Protein AF-A0A3D4UUU9-F1 (afdb_monomer_lite)

Sequence (81 aa):
MNPLLTQNLNSSSDPYAKTEVITPEIAQAFLDNTKIRNRNIKKGRIDAYSKALRQGEWQVAQPISICRTGNLLDGQHRLTA

Secondary structure (DSSP, 8-state):
---------S---S------PPPHHHHHHHHHT--S-PSPP-HHHHHHHHHHHHTT---S-SPPEE-TTS-EEE-HHHHT-

Foldseek 3Di:
DDDDPPPDPPDPPDDDDDDDDADLVNLVVLVVQAPDPDDDADPVLLVVLVVCVVVVVDDPDDDFDADPSSHTPDCNSNSSD

Structure (mmCIF, N/CA/C/O backbone):
data_AF-A0A3D4UUU9-F1
#
_entry.id   AF-A0A3D4UUU9-F1
#
loop_
_atom_site.group_PDB
_atom_site.id
_atom_site.type_symbol
_atom_site.label_atom_id
_atom_site.label_alt_id
_atom_site.label_comp_id
_atom_site.label_asym_id
_atom_site.label_entity_id
_atom_site.label_seq_id
_atom_site.pdbx_PDB_ins_code
_atom_site.Cartn_x
_atom_site.Cartn_y
_atom_site.Cartn_z
_atom_site.occupancy
_atom_site.B_iso_or_equiv
_atom_site.auth_seq_id
_atom_site.auth_comp_id
_atom_site.auth_asym_id
_atom_site.auth_atom_id
_atom_site.pdbx_PDB_model_num
ATOM 1 N N . MET A 1 1 ? -18.121 -31.581 -27.532 1.00 42.31 1 MET A N 1
ATOM 2 C CA . MET A 1 1 ? -16.754 -31.420 -26.995 1.00 42.31 1 MET A CA 1
ATOM 3 C C . MET A 1 1 ? -16.040 -30.422 -27.888 1.00 42.31 1 MET A C 1
ATOM 5 O O . MET A 1 1 ? -15.793 -30.759 -29.034 1.00 42.31 1 MET A O 1
ATOM 9 N N . ASN A 1 2 ? -15.798 -29.199 -27.413 1.00 37.88 2 ASN A N 1
ATOM 10 C CA . ASN A 1 2 ? -15.002 -28.206 -28.138 1.00 37.88 2 ASN A CA 1
ATOM 11 C C . ASN A 1 2 ? -13.651 -28.084 -27.422 1.00 37.88 2 ASN A C 1
ATOM 13 O O . ASN A 1 2 ? -13.612 -27.520 -26.327 1.00 37.88 2 ASN A O 1
ATOM 17 N N . PRO A 1 3 ? -12.564 -28.646 -27.971 1.00 55.16 3 PRO A N 1
ATOM 18 C CA . PRO A 1 3 ? -11.226 -28.318 -27.517 1.00 55.16 3 PRO A CA 1
ATOM 19 C C . PRO A 1 3 ? -10.835 -26.955 -28.110 1.00 55.16 3 PRO A C 1
ATOM 21 O O . PRO A 1 3 ? -11.323 -26.587 -29.174 1.00 55.16 3 PRO A O 1
ATOM 24 N N . LEU A 1 4 ? -9.903 -26.256 -27.456 1.00 42.09 4 LEU A N 1
ATOM 25 C CA . LEU A 1 4 ? -9.256 -25.003 -27.891 1.00 42.09 4 LEU A CA 1
ATOM 26 C C . LEU A 1 4 ? -9.917 -23.693 -27.422 1.00 42.09 4 LEU A C 1
ATOM 28 O O . LEU A 1 4 ? -10.371 -22.871 -28.210 1.00 42.09 4 LEU A O 1
ATOM 32 N N . LEU A 1 5 ? -9.821 -23.438 -26.117 1.00 41.19 5 LEU A N 1
ATOM 33 C CA . LEU A 1 5 ? -9.613 -22.081 -25.591 1.00 41.19 5 LEU A CA 1
ATOM 34 C C . LEU A 1 5 ? -8.396 -22.073 -24.655 1.00 41.19 5 LEU A C 1
ATOM 36 O O . LEU A 1 5 ? -8.441 -21.580 -23.535 1.00 41.19 5 LEU A O 1
ATOM 40 N N . THR A 1 6 ? -7.274 -22.619 -25.124 1.00 47.19 6 THR A N 1
ATOM 41 C CA . THR A 1 6 ? -5.963 -22.314 -24.537 1.00 47.19 6 THR A CA 1
ATOM 42 C C . THR A 1 6 ? -5.469 -21.031 -25.199 1.00 47.19 6 THR A C 1
ATOM 44 O O . THR A 1 6 ? -4.622 -21.059 -26.089 1.00 47.19 6 THR A O 1
ATOM 47 N N . GLN A 1 7 ? -6.083 -19.895 -24.860 1.00 46.41 7 GLN A N 1
ATOM 48 C CA . GLN A 1 7 ? -5.585 -18.609 -25.334 1.00 46.41 7 GLN A CA 1
ATOM 49 C C . GLN A 1 7 ? -4.273 -18.294 -24.608 1.00 46.41 7 GLN A C 1
ATOM 51 O O . GLN A 1 7 ? -4.219 -18.234 -23.381 1.00 46.41 7 GLN A O 1
ATOM 56 N N . ASN A 1 8 ? -3.213 -18.122 -25.396 1.00 45.25 8 ASN A N 1
ATOM 57 C CA . ASN A 1 8 ? -1.925 -17.574 -24.988 1.00 45.25 8 ASN A CA 1
ATOM 58 C C . ASN A 1 8 ? -2.12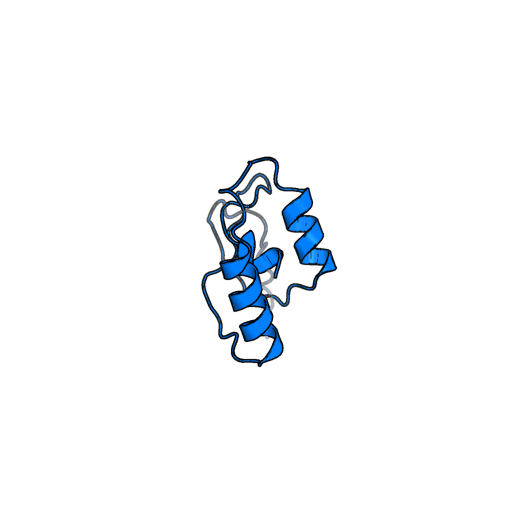3 -16.235 -24.253 1.00 45.25 8 ASN A C 1
ATOM 60 O O . ASN A 1 8 ? -2.363 -15.211 -24.884 1.00 45.25 8 ASN A O 1
ATOM 64 N N . LEU A 1 9 ? -1.973 -16.229 -22.927 1.00 50.28 9 LEU A N 1
ATOM 65 C CA . LEU A 1 9 ? -2.114 -15.040 -22.069 1.00 50.28 9 LEU A CA 1
ATOM 66 C C . LEU A 1 9 ? -0.908 -14.081 -22.102 1.00 50.28 9 LEU A C 1
ATOM 68 O O . LEU A 1 9 ? -0.835 -13.150 -21.306 1.00 50.28 9 LEU A O 1
ATOM 72 N N . ASN A 1 10 ? 0.040 -14.269 -23.020 1.00 52.06 10 ASN A N 1
ATOM 73 C CA . ASN A 1 10 ? 1.319 -13.563 -22.991 1.00 52.06 10 ASN A CA 1
ATOM 74 C C . ASN A 1 10 ? 1.571 -12.797 -24.294 1.00 52.06 10 ASN A C 1
ATOM 76 O O . ASN A 1 10 ? 2.477 -13.188 -25.019 1.00 52.06 10 ASN A O 1
ATOM 80 N N . SER A 1 11 ? 0.786 -11.758 -24.626 1.00 54.88 11 SER A N 1
ATOM 81 C CA . SER A 1 11 ? 1.171 -10.728 -25.630 1.00 54.88 11 SER A CA 1
ATOM 82 C C . SER A 1 11 ? 0.231 -9.513 -25.764 1.00 54.88 11 SER A C 1
ATOM 84 O O . SER A 1 11 ? 0.411 -8.729 -26.690 1.00 54.88 11 SER A O 1
ATOM 86 N N . SER A 1 12 ? -0.747 -9.271 -24.884 1.00 59.78 12 SER A N 1
ATOM 87 C CA . SER A 1 12 ? -1.457 -7.980 -24.913 1.00 59.78 12 SER A CA 1
ATOM 88 C C . SER A 1 12 ? -0.664 -6.936 -24.122 1.00 59.78 12 SER A C 1
ATOM 90 O O . SER A 1 12 ? -0.539 -7.015 -22.898 1.00 59.78 12 SER A O 1
ATOM 92 N N . SER A 1 13 ? -0.141 -5.918 -24.803 1.00 66.50 13 SER A N 1
ATOM 93 C CA . SER A 1 13 ? 0.462 -4.713 -24.211 1.00 66.50 13 SER A CA 1
ATOM 94 C C . SER A 1 13 ? -0.557 -3.789 -23.531 1.00 66.50 13 SER A C 1
ATOM 96 O O . SER A 1 13 ? -0.277 -2.607 -23.317 1.00 66.50 13 SER A O 1
ATOM 98 N N . ASP A 1 14 ? -1.702 -4.326 -23.118 1.00 79.19 14 ASP A N 1
ATOM 99 C CA . ASP A 1 14 ? -2.795 -3.600 -22.483 1.00 79.19 14 ASP A CA 1
ATOM 100 C C . ASP A 1 14 ? -2.772 -3.816 -20.966 1.00 79.19 14 ASP A C 1
ATOM 102 O O . ASP A 1 14 ? -2.285 -4.850 -20.490 1.00 79.19 14 ASP A O 1
ATOM 106 N N . PRO A 1 15 ? -3.134 -2.802 -20.166 1.00 82.56 15 PRO A N 1
ATOM 107 C CA . PRO A 1 15 ? -3.261 -2.973 -18.726 1.00 82.56 15 PRO A CA 1
ATOM 108 C C . PRO A 1 15 ? -4.401 -3.954 -18.428 1.00 82.56 15 PRO A C 1
ATOM 110 O O . PRO A 1 15 ? -5.464 -3.880 -19.039 1.00 82.56 15 PRO A O 1
ATOM 113 N N . TYR A 1 16 ? -4.193 -4.852 -17.467 1.00 87.75 16 TYR A N 1
ATOM 114 C CA . TYR A 1 16 ? -5.227 -5.760 -16.972 1.00 87.75 16 TYR A CA 1
ATOM 115 C C . TYR A 1 16 ? -5.307 -5.682 -15.447 1.00 87.75 16 TYR A C 1
ATOM 117 O O . TYR A 1 16 ? -4.361 -5.245 -14.787 1.00 87.75 16 TYR A O 1
ATOM 125 N N . ALA A 1 17 ? -6.436 -6.110 -14.888 1.00 88.44 17 ALA A N 1
ATOM 126 C CA . ALA A 1 17 ? -6.651 -6.191 -13.450 1.00 88.44 17 ALA A CA 1
ATOM 127 C C . ALA A 1 17 ? -7.170 -7.582 -13.075 1.00 88.44 17 ALA A C 1
ATOM 129 O O . ALA A 1 17 ? -7.946 -8.186 -13.815 1.00 88.44 17 ALA A O 1
ATOM 130 N N . LYS A 1 18 ? -6.740 -8.078 -11.916 1.00 89.31 18 LYS A N 1
ATOM 131 C CA . LYS A 1 18 ? -7.218 -9.324 -11.311 1.00 89.31 18 LYS A CA 1
ATOM 132 C C . LYS A 1 18 ? -7.326 -9.157 -9.801 1.00 89.31 18 LYS A C 1
ATOM 134 O O . LYS A 1 18 ? -6.636 -8.320 -9.218 1.00 89.31 18 LYS A O 1
ATOM 139 N N . THR A 1 19 ? -8.178 -9.963 -9.180 1.00 90.19 19 THR A N 1
ATOM 140 C CA . THR A 1 19 ? -8.290 -10.043 -7.722 1.00 90.19 19 THR A CA 1
ATOM 141 C C . THR A 1 19 ? -7.446 -11.205 -7.227 1.00 90.19 19 THR A C 1
ATOM 143 O O . THR A 1 19 ? -7.632 -12.333 -7.673 1.00 90.19 19 THR A O 1
ATOM 146 N N . GLU A 1 20 ? -6.533 -10.932 -6.300 1.00 89.44 20 GLU A N 1
ATOM 147 C CA . GLU A 1 20 ? -5.678 -11.939 -5.673 1.00 89.44 20 GLU A CA 1
ATOM 148 C C . GLU A 1 20 ? -5.548 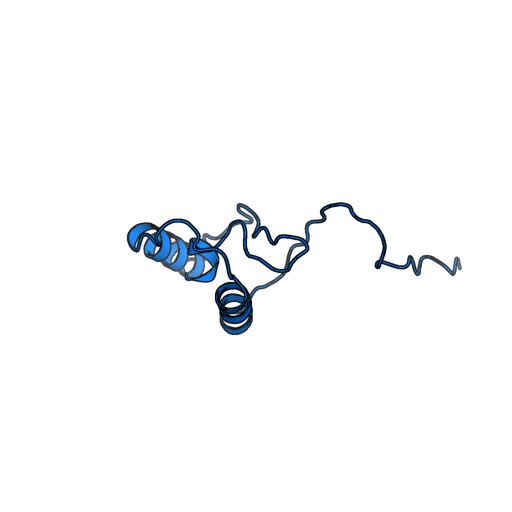-11.667 -4.178 1.00 89.44 20 GLU A C 1
ATOM 150 O O . GLU A 1 20 ? -5.623 -10.520 -3.732 1.00 89.44 20 GLU A O 1
ATOM 155 N N . VAL A 1 21 ? -5.344 -12.734 -3.405 1.00 89.38 21 VAL A N 1
ATOM 156 C CA . VAL A 1 21 ? -4.988 -12.625 -1.989 1.00 89.38 21 VAL A CA 1
ATOM 157 C C . VAL A 1 21 ? -3.501 -12.309 -1.901 1.00 89.38 21 VAL A C 1
ATOM 159 O O . VAL A 1 21 ? -2.668 -13.090 -2.358 1.00 89.38 21 VAL A O 1
ATOM 162 N N . ILE A 1 22 ? -3.173 -11.163 -1.310 1.00 90.12 22 ILE A N 1
ATOM 163 C CA . ILE A 1 22 ? -1.795 -10.716 -1.112 1.00 90.12 22 ILE A CA 1
ATOM 164 C C . ILE A 1 22 ? -1.405 -10.984 0.341 1.00 90.12 22 ILE A C 1
ATOM 166 O O . ILE A 1 22 ? -2.001 -10.413 1.254 1.00 90.12 22 ILE A O 1
ATOM 170 N N . THR A 1 23 ? -0.422 -11.859 0.558 1.00 91.81 23 THR A N 1
ATOM 171 C CA . THR A 1 23 ? 0.144 -12.117 1.891 1.00 91.81 23 THR A CA 1
ATOM 172 C C . THR A 1 23 ? 1.180 -11.045 2.259 1.00 91.81 23 THR A C 1
ATOM 174 O O . THR A 1 23 ? 1.669 -10.345 1.363 1.00 91.81 23 THR A O 1
ATOM 177 N N . PRO A 1 24 ? 1.563 -10.907 3.543 1.00 91.88 24 PRO A N 1
ATOM 178 C CA . PRO A 1 24 ? 2.602 -9.960 3.954 1.00 91.88 24 PRO A CA 1
ATOM 179 C C . PRO A 1 24 ? 3.934 -10.148 3.212 1.00 91.88 24 PRO A C 1
ATOM 181 O O . PRO A 1 24 ? 4.587 -9.170 2.857 1.00 91.88 24 PRO A O 1
ATOM 184 N N . GLU A 1 25 ? 4.318 -11.390 2.908 1.00 93.12 25 GLU A N 1
ATOM 185 C CA . GLU A 1 25 ? 5.558 -11.707 2.189 1.00 93.12 25 GLU A CA 1
ATOM 186 C C . GLU A 1 25 ? 5.509 -11.199 0.742 1.00 93.12 25 GLU A C 1
ATOM 188 O O . GLU A 1 25 ? 6.464 -10.596 0.250 1.00 93.12 25 GLU A O 1
ATOM 193 N N . ILE A 1 26 ? 4.369 -11.387 0.068 1.00 91.75 26 ILE A N 1
ATOM 194 C CA . ILE A 1 26 ? 4.145 -10.877 -1.290 1.00 91.75 26 ILE A CA 1
ATOM 195 C C . ILE A 1 26 ? 4.105 -9.343 -1.272 1.00 91.75 26 ILE A C 1
ATOM 197 O O . ILE A 1 26 ? 4.671 -8.692 -2.154 1.00 91.75 26 ILE A O 1
ATOM 201 N N . ALA A 1 27 ? 3.473 -8.749 -0.257 1.00 91.19 27 ALA A N 1
ATOM 202 C CA 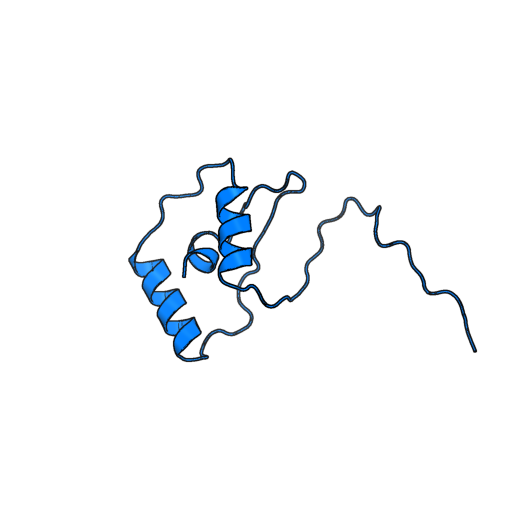. ALA A 1 27 ? 3.411 -7.302 -0.107 1.00 91.19 27 ALA A CA 1
ATOM 203 C C . ALA A 1 27 ? 4.802 -6.680 0.067 1.00 91.19 27 ALA A C 1
ATOM 205 O O . ALA A 1 27 ? 5.116 -5.687 -0.597 1.00 91.19 27 ALA A O 1
ATOM 206 N N . GLN A 1 28 ? 5.655 -7.301 0.884 1.00 90.50 28 GLN A N 1
ATOM 207 C CA . GLN A 1 28 ? 7.040 -6.879 1.064 1.00 90.50 28 GLN A CA 1
ATOM 208 C C . GLN A 1 28 ? 7.822 -6.960 -0.251 1.00 90.50 28 GLN A C 1
ATOM 210 O O . GLN A 1 28 ? 8.479 -5.993 -0.627 1.00 90.50 28 GLN A O 1
ATOM 215 N N . ALA A 1 29 ? 7.666 -8.044 -1.018 1.00 90.19 29 ALA A N 1
ATOM 216 C CA . ALA A 1 29 ? 8.318 -8.179 -2.319 1.00 90.19 29 ALA A CA 1
ATOM 217 C C . ALA A 1 29 ? 7.903 -7.074 -3.313 1.00 90.19 29 ALA A C 1
ATOM 219 O O . ALA A 1 29 ? 8.733 -6.594 -4.089 1.00 90.19 29 ALA A O 1
ATOM 220 N N . PHE A 1 30 ? 6.642 -6.629 -3.298 1.00 89.12 30 PHE A N 1
ATOM 221 C CA . PHE A 1 30 ? 6.212 -5.486 -4.112 1.00 89.12 30 PHE A CA 1
ATOM 222 C C . PHE A 1 30 ? 6.831 -4.164 -3.644 1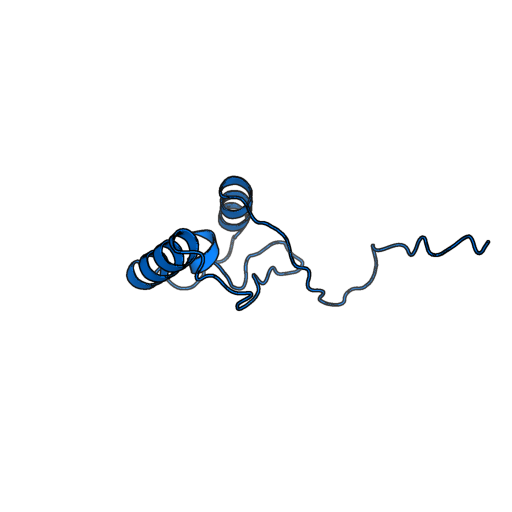.00 89.12 30 PHE A C 1
ATOM 224 O O . PHE A 1 30 ? 7.237 -3.347 -4.474 1.00 89.12 30 PHE A O 1
ATOM 231 N N . LEU A 1 31 ? 6.921 -3.947 -2.330 1.00 88.06 31 LEU A N 1
ATOM 232 C CA . LEU A 1 31 ? 7.538 -2.750 -1.759 1.00 88.06 31 LEU A CA 1
ATOM 233 C C . LEU A 1 31 ? 9.043 -2.691 -2.067 1.00 88.06 31 LEU A C 1
ATOM 235 O O . LEU A 1 31 ? 9.520 -1.647 -2.511 1.00 88.06 31 LEU A O 1
ATOM 239 N N . ASP A 1 32 ? 9.759 -3.806 -1.931 1.00 87.31 32 ASP A N 1
ATOM 240 C CA . ASP A 1 32 ? 11.209 -3.897 -2.156 1.00 87.31 32 ASP A CA 1
ATOM 241 C C . ASP A 1 32 ? 11.594 -3.690 -3.627 1.00 87.31 32 ASP A C 1
ATOM 243 O O . ASP A 1 32 ? 12.611 -3.069 -3.937 1.00 87.31 32 ASP A O 1
ATOM 247 N N . ASN A 1 33 ? 10.755 -4.156 -4.557 1.00 81.00 33 ASN A N 1
ATOM 248 C CA . ASN A 1 33 ? 10.975 -3.977 -5.996 1.00 81.00 33 ASN A CA 1
ATOM 249 C C . ASN A 1 33 ? 10.660 -2.557 -6.498 1.00 81.00 33 ASN A C 1
ATOM 251 O O . ASN A 1 33 ? 10.882 -2.237 -7.671 1.00 81.00 33 ASN A O 1
ATOM 255 N N . THR A 1 34 ? 10.153 -1.681 -5.631 1.00 78.81 34 THR A N 1
ATOM 256 C CA . THR A 1 34 ? 9.785 -0.318 -6.005 1.00 78.81 34 THR A CA 1
ATOM 257 C C . THR A 1 34 ? 11.006 0.598 -5.994 1.00 78.81 34 THR A C 1
ATOM 259 O O . THR A 1 34 ? 11.492 1.005 -4.942 1.00 78.81 34 THR A O 1
ATOM 262 N N . LYS A 1 35 ? 11.475 0.999 -7.182 1.00 68.81 35 LYS A N 1
ATOM 263 C CA . LYS A 1 35 ? 12.618 1.924 -7.323 1.00 68.81 35 LYS A CA 1
ATOM 264 C C . LYS A 1 35 ? 12.221 3.396 -7.174 1.00 68.81 35 LYS A C 1
ATOM 266 O O . LYS A 1 35 ? 13.070 4.249 -6.929 1.00 68.81 35 LYS A O 1
ATOM 271 N N . ILE A 1 36 ? 10.934 3.705 -7.340 1.00 68.38 36 ILE A N 1
ATOM 272 C CA . ILE A 1 36 ? 10.397 5.065 -7.251 1.00 68.38 36 ILE A CA 1
ATOM 273 C C . ILE A 1 36 ? 10.036 5.366 -5.796 1.00 68.38 36 ILE A C 1
ATOM 275 O O . ILE A 1 36 ? 9.250 4.655 -5.173 1.00 68.38 36 ILE A O 1
ATOM 279 N N . ARG A 1 37 ? 10.553 6.469 -5.249 1.00 65.44 37 ARG A N 1
ATOM 280 C CA . ARG A 1 37 ? 10.069 6.991 -3.966 1.00 65.44 37 ARG A CA 1
ATOM 281 C C . ARG A 1 37 ? 8.640 7.510 -4.138 1.00 65.44 37 ARG A C 1
ATOM 283 O O . ARG A 1 37 ? 8.428 8.659 -4.520 1.00 65.44 37 ARG A O 1
ATOM 290 N N . ASN A 1 38 ? 7.662 6.655 -3.852 1.00 69.19 38 ASN A N 1
ATOM 291 C CA . ASN A 1 38 ? 6.270 7.069 -3.716 1.00 69.19 38 ASN A CA 1
ATOM 292 C C . ASN A 1 38 ? 6.114 8.056 -2.547 1.00 69.19 38 ASN A C 1
ATOM 294 O O . ASN A 1 38 ? 7.001 8.191 -1.698 1.00 69.19 38 ASN A O 1
ATOM 298 N N . ARG A 1 39 ? 5.001 8.809 -2.547 1.00 72.94 39 ARG A N 1
ATOM 299 C CA . ARG A 1 39 ? 4.725 9.863 -1.552 1.00 72.94 39 ARG A CA 1
ATOM 300 C C . ARG A 1 39 ? 5.011 9.362 -0.141 1.00 72.94 39 ARG A C 1
ATOM 302 O O . ARG A 1 39 ? 4.656 8.236 0.193 1.00 72.94 39 ARG A O 1
ATOM 309 N N . ASN A 1 40 ? 5.560 10.245 0.693 1.00 80.75 40 ASN A N 1
ATOM 310 C CA . ASN A 1 40 ? 5.951 9.887 2.048 1.00 80.75 40 ASN A CA 1
ATOM 311 C C . ASN A 1 40 ? 4.819 9.153 2.784 1.00 80.75 40 ASN A C 1
ATOM 313 O O . ASN A 1 40 ? 3.655 9.583 2.776 1.00 80.75 40 ASN A O 1
ATOM 317 N N . ILE A 1 41 ? 5.169 8.024 3.391 1.00 80.69 41 ILE A N 1
ATOM 318 C CA . ILE A 1 41 ? 4.209 7.166 4.065 1.00 80.69 41 ILE A CA 1
ATOM 319 C C . ILE A 1 41 ? 3.618 7.926 5.260 1.00 80.69 41 ILE A C 1
ATOM 321 O O . ILE A 1 41 ? 4.339 8.544 6.040 1.00 80.69 41 ILE A O 1
ATOM 325 N N . LYS A 1 42 ? 2.287 7.902 5.406 1.00 87.06 42 LYS A N 1
ATOM 326 C CA . LYS A 1 42 ? 1.595 8.544 6.527 1.00 87.06 42 LYS A CA 1
ATOM 327 C C . LYS A 1 42 ? 1.094 7.462 7.465 1.00 87.06 42 LYS A C 1
ATOM 329 O O . LYS A 1 42 ? 0.182 6.725 7.096 1.00 87.06 42 LYS A O 1
ATOM 334 N N . LYS A 1 43 ? 1.652 7.415 8.675 1.00 86.88 43 LYS A N 1
ATOM 335 C CA . LYS A 1 43 ? 1.316 6.412 9.692 1.00 86.88 43 LYS A CA 1
ATOM 336 C C . LYS A 1 43 ? -0.191 6.309 9.952 1.00 86.88 43 LYS A C 1
ATOM 338 O O . LYS A 1 43 ? -0.738 5.224 9.858 1.00 86.88 43 LYS A O 1
ATOM 343 N N . GLY A 1 44 ? -0.886 7.440 10.095 1.00 89.50 44 GLY A N 1
ATOM 344 C CA . GLY A 1 44 ? -2.338 7.428 10.322 1.00 89.50 44 GLY A CA 1
ATOM 345 C C . GLY A 1 44 ? -3.168 6.777 9.203 1.00 89.50 44 GLY A C 1
ATOM 346 O O . GLY A 1 44 ? -4.256 6.284 9.472 1.00 89.50 44 GLY A O 1
ATOM 347 N N . ARG A 1 45 ? -2.673 6.736 7.954 1.00 88.06 45 ARG A N 1
ATOM 348 C CA . ARG A 1 45 ? -3.346 5.995 6.870 1.00 88.06 45 ARG A CA 1
ATOM 349 C C . ARG A 1 45 ? -3.083 4.499 6.952 1.00 88.06 45 ARG A C 1
ATOM 351 O O . ARG A 1 45 ? -4.003 3.733 6.701 1.00 88.06 45 ARG A O 1
ATOM 358 N N . ILE A 1 46 ? -1.857 4.110 7.302 1.00 89.5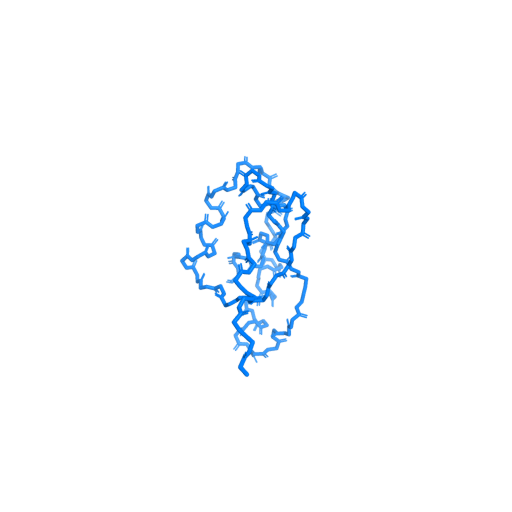6 46 ILE A N 1
ATOM 359 C CA . ILE A 1 46 ? -1.522 2.706 7.547 1.00 89.56 46 ILE A CA 1
ATOM 360 C C . ILE A 1 46 ? -2.395 2.171 8.673 1.00 89.56 46 ILE A C 1
ATOM 362 O O . ILE A 1 46 ? -3.128 1.220 8.451 1.00 89.56 46 ILE A O 1
ATOM 366 N N . ASP A 1 47 ? -2.407 2.847 9.823 1.00 90.19 47 ASP A N 1
ATOM 367 C CA . ASP A 1 47 ? -3.152 2.394 10.999 1.00 90.19 47 ASP A CA 1
ATOM 368 C C . ASP A 1 47 ? -4.651 2.217 10.689 1.00 90.19 47 ASP A C 1
ATOM 370 O O . ASP A 1 47 ? -5.273 1.249 11.127 1.00 90.19 47 ASP A O 1
ATOM 374 N N . ALA A 1 48 ? -5.232 3.116 9.882 1.00 89.19 48 ALA A N 1
ATOM 375 C CA . ALA A 1 48 ? -6.616 2.999 9.424 1.00 89.19 48 ALA A CA 1
ATOM 376 C C . ALA A 1 48 ? -6.844 1.755 8.544 1.00 89.19 48 ALA A C 1
ATOM 378 O O . ALA A 1 48 ? -7.832 1.045 8.735 1.00 89.19 48 ALA A O 1
ATOM 379 N N . TYR A 1 49 ? -5.933 1.465 7.610 1.00 89.69 49 TYR A N 1
ATOM 380 C CA . TYR A 1 49 ? -6.017 0.276 6.760 1.00 89.69 49 TYR A CA 1
ATOM 381 C C . TYR A 1 49 ? -5.775 -1.016 7.547 1.00 89.69 49 TYR A C 1
ATOM 383 O O . TYR A 1 49 ? -6.565 -1.946 7.415 1.00 89.69 49 TYR A O 1
ATOM 391 N N . SER A 1 50 ? -4.772 -1.055 8.426 1.00 90.75 50 SER A N 1
ATOM 392 C CA . SER A 1 50 ? -4.487 -2.203 9.295 1.00 90.75 50 SER A CA 1
ATOM 393 C C . SER A 1 50 ? -5.687 -2.536 10.175 1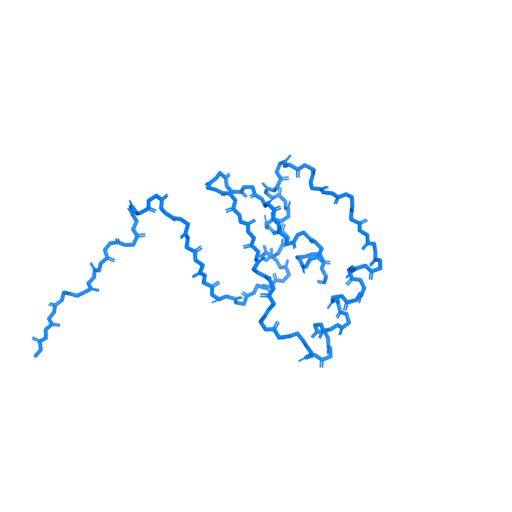.00 90.75 50 SER A C 1
ATOM 395 O O . SER A 1 50 ? -6.029 -3.703 10.367 1.00 90.75 50 SER A O 1
ATOM 397 N N . LYS A 1 51 ? -6.355 -1.503 10.705 1.00 91.62 51 LYS A N 1
ATOM 398 C CA . LYS A 1 51 ? -7.576 -1.660 11.492 1.00 91.62 51 LYS A CA 1
ATOM 399 C C . LYS A 1 51 ? -8.707 -2.258 10.645 1.00 91.62 51 LYS A C 1
ATOM 401 O O . LYS A 1 51 ? -9.275 -3.266 11.054 1.00 91.62 51 LYS A O 1
ATOM 406 N N . ALA A 1 52 ? -8.978 -1.701 9.464 1.00 89.12 52 ALA A N 1
ATOM 407 C CA . ALA A 1 52 ? -10.026 -2.200 8.569 1.00 89.12 52 ALA A CA 1
ATOM 408 C C . ALA A 1 52 ? -9.784 -3.657 8.121 1.00 89.12 52 ALA A C 1
ATOM 410 O O . ALA A 1 52 ? -10.715 -4.462 8.112 1.00 89.12 52 ALA A O 1
ATOM 411 N N . LEU A 1 53 ? -8.530 -4.017 7.814 1.00 88.38 53 LEU A N 1
ATOM 412 C CA . LEU A 1 53 ? -8.126 -5.391 7.488 1.00 88.38 53 LEU A CA 1
ATOM 413 C C . LEU A 1 53 ? -8.408 -6.351 8.653 1.00 88.38 53 LEU A C 1
ATOM 415 O O . LEU A 1 53 ? -9.021 -7.396 8.454 1.00 88.38 53 LEU A O 1
ATOM 419 N N . ARG A 1 54 ? -8.023 -5.979 9.882 1.00 89.56 54 ARG A N 1
ATOM 420 C CA . ARG A 1 54 ? -8.236 -6.801 11.091 1.00 89.56 54 ARG A CA 1
ATOM 421 C C . ARG A 1 54 ? -9.706 -6.958 11.470 1.00 89.56 54 ARG A C 1
ATOM 423 O O . ARG A 1 54 ? -10.073 -7.982 12.032 1.00 89.56 54 ARG A O 1
ATOM 430 N N . GLN A 1 55 ? -10.530 -5.950 11.193 1.00 92.56 55 GLN A N 1
ATOM 431 C CA . GLN A 1 55 ? -11.966 -5.974 11.486 1.00 92.56 55 GLN A CA 1
ATOM 432 C C . GLN A 1 55 ? -12.787 -6.705 10.413 1.00 92.56 55 GLN A C 1
ATOM 434 O O . GLN A 1 55 ? -13.992 -6.862 10.581 1.00 92.56 55 GLN A O 1
ATOM 439 N N . GLY A 1 56 ? -12.166 -7.150 9.312 1.00 86.44 56 GLY A N 1
ATOM 440 C CA . GLY A 1 56 ? -12.888 -7.739 8.180 1.00 86.44 56 GLY A CA 1
ATOM 441 C C . GLY A 1 56 ? -13.757 -6.728 7.423 1.00 86.44 56 GLY A C 1
ATOM 442 O O . GLY A 1 56 ? -14.573 -7.106 6.588 1.00 86.44 56 GLY A O 1
ATOM 443 N N . GLU A 1 57 ? -13.572 -5.434 7.689 1.00 87.94 57 GLU A N 1
ATOM 444 C CA . GLU A 1 57 ? -14.277 -4.334 7.024 1.00 87.94 57 GLU A CA 1
ATOM 445 C C . GLU A 1 57 ? -13.654 -4.007 5.659 1.00 87.94 57 GLU A C 1
ATOM 447 O O . GLU A 1 57 ? -14.180 -3.194 4.897 1.00 87.94 57 GLU A O 1
ATOM 452 N N . TRP A 1 58 ? -12.529 -4.647 5.328 1.00 80.88 58 TRP A N 1
ATOM 453 C CA . TRP A 1 58 ? -11.866 -4.487 4.045 1.00 80.88 58 TRP A CA 1
ATOM 454 C C . TRP A 1 58 ? -12.689 -5.099 2.908 1.00 80.88 58 TRP A C 1
ATOM 456 O O . TRP A 1 58 ? -12.642 -6.298 2.637 1.00 80.88 58 TRP A O 1
ATOM 466 N N . GLN A 1 59 ? -13.441 -4.247 2.221 1.00 77.56 59 GLN A N 1
ATOM 467 C CA . GLN A 1 59 ? -14.113 -4.580 0.969 1.00 77.56 59 GLN A CA 1
ATOM 468 C C . GLN A 1 59 ? -13.151 -4.429 -0.220 1.00 77.56 59 GLN A C 1
ATOM 470 O O . GLN A 1 59 ? -12.077 -3.835 -0.094 1.00 77.56 59 GLN A O 1
ATOM 475 N N . VAL A 1 60 ? -13.539 -4.936 -1.397 1.00 69.75 60 VAL A N 1
ATOM 476 C CA . VAL A 1 60 ? -12.796 -4.697 -2.647 1.00 69.75 60 VAL A CA 1
ATOM 477 C C . VAL A 1 60 ? -12.697 -3.186 -2.877 1.00 69.75 60 VAL A C 1
ATOM 479 O O . VAL A 1 60 ? -13.676 -2.523 -3.213 1.00 69.75 60 VAL A O 1
ATOM 482 N N . ALA A 1 61 ? -11.508 -2.641 -2.626 1.00 75.94 61 ALA A N 1
ATOM 483 C CA . ALA A 1 61 ? -11.222 -1.216 -2.683 1.00 75.94 61 ALA A CA 1
ATOM 484 C C . ALA A 1 61 ? -10.465 -0.864 -3.975 1.00 75.94 61 ALA A C 1
ATOM 486 O O . ALA A 1 61 ? -10.578 -1.534 -5.001 1.00 75.94 61 ALA A O 1
ATOM 487 N N . GLN A 1 62 ? -9.679 0.212 -3.930 1.00 83.75 62 GLN A N 1
ATOM 488 C CA . GLN A 1 62 ? -8.807 0.596 -5.035 1.00 83.75 62 GLN A CA 1
ATOM 489 C C . GLN A 1 62 ? -7.711 -0.460 -5.270 1.00 83.75 62 GLN A C 1
ATOM 491 O O . GLN A 1 62 ? -7.094 -0.914 -4.297 1.00 83.75 62 GLN A O 1
ATOM 496 N N . PRO A 1 63 ? -7.426 -0.817 -6.536 1.00 88.12 63 PRO A N 1
ATOM 497 C CA . PRO A 1 63 ? -6.409 -1.806 -6.867 1.00 88.12 63 PRO A CA 1
ATOM 498 C C . PRO A 1 63 ? -4.999 -1.341 -6.475 1.00 88.12 63 PRO A C 1
ATOM 500 O O . PRO A 1 63 ? -4.740 -0.170 -6.179 1.00 88.12 63 PRO A O 1
ATOM 503 N N . ILE A 1 64 ? -4.071 -2.292 -6.462 1.00 90.44 64 ILE A N 1
ATOM 504 C CA . ILE A 1 64 ? -2.635 -2.020 -6.439 1.00 90.44 64 ILE A CA 1
ATOM 505 C C . ILE A 1 64 ? -2.192 -1.899 -7.897 1.00 90.44 64 ILE A C 1
ATOM 507 O O . ILE A 1 64 ? -2.437 -2.803 -8.694 1.00 90.44 64 ILE A O 1
ATOM 511 N N . SER A 1 65 ? -1.560 -0.782 -8.245 1.00 90.25 65 SER A N 1
ATOM 512 C CA . SER A 1 65 ? -1.154 -0.499 -9.623 1.00 90.25 65 SER A CA 1
ATOM 513 C C . SER A 1 65 ? 0.348 -0.664 -9.753 1.00 90.25 65 SER A C 1
ATOM 515 O O . SER A 1 65 ? 1.112 -0.004 -9.049 1.00 90.25 65 SER A O 1
ATOM 517 N N . ILE A 1 66 ? 0.774 -1.518 -10.678 1.00 87.56 66 ILE A N 1
ATOM 518 C CA . ILE A 1 66 ? 2.184 -1.803 -10.944 1.00 87.56 66 ILE A CA 1
ATOM 519 C C . ILE A 1 66 ? 2.464 -1.453 -12.405 1.00 87.56 66 ILE A C 1
ATOM 521 O O . ILE A 1 66 ? 1.715 -1.820 -13.308 1.00 87.56 66 ILE A O 1
ATOM 525 N N . CYS A 1 67 ? 3.534 -0.700 -12.639 1.00 86.38 67 CYS A N 1
ATOM 526 C CA . CYS A 1 67 ? 4.010 -0.380 -13.976 1.00 86.38 67 CYS A CA 1
ATOM 527 C C . CYS A 1 67 ? 4.483 -1.654 -14.685 1.00 86.38 67 CYS A C 1
ATOM 529 O O . CYS A 1 67 ? 4.961 -2.586 -14.044 1.00 86.38 67 CYS A O 1
ATOM 531 N N . ARG A 1 68 ? 4.482 -1.663 -16.022 1.00 81.81 68 ARG A N 1
ATOM 532 C CA . ARG A 1 68 ? 5.054 -2.767 -16.819 1.00 81.81 68 ARG A CA 1
ATOM 533 C C . ARG A 1 68 ? 6.498 -3.109 -16.443 1.00 81.81 68 ARG A C 1
ATOM 535 O O . ARG A 1 68 ? 6.917 -4.245 -16.601 1.00 81.81 68 ARG A O 1
ATOM 542 N N . THR A 1 69 ? 7.249 -2.134 -15.934 1.00 82.31 69 THR A N 1
ATOM 543 C CA . THR A 1 69 ? 8.635 -2.305 -15.476 1.00 82.31 69 THR A CA 1
ATOM 544 C C . THR A 1 69 ? 8.756 -2.869 -14.053 1.00 82.31 69 THR A C 1
ATOM 546 O O . THR A 1 69 ? 9.863 -2.935 -13.529 1.00 82.31 69 THR A O 1
ATOM 549 N N . GLY A 1 70 ? 7.642 -3.239 -13.410 1.00 80.12 70 GLY A N 1
ATOM 550 C CA . GLY A 1 70 ? 7.596 -3.802 -12.055 1.00 80.12 70 GLY A CA 1
ATOM 551 C C . GLY A 1 70 ? 7.541 -2.768 -10.926 1.00 80.12 70 GLY A C 1
ATOM 552 O O . GLY A 1 70 ? 7.451 -3.140 -9.762 1.00 80.12 70 GLY A O 1
ATOM 553 N N . ASN A 1 71 ? 7.565 -1.469 -11.241 1.00 85.75 71 ASN A N 1
ATOM 554 C CA . ASN A 1 71 ? 7.501 -0.415 -10.227 1.00 85.75 71 ASN A CA 1
ATOM 555 C C . ASN A 1 71 ? 6.080 -0.236 -9.681 1.00 85.75 71 ASN A C 1
ATOM 557 O O . ASN A 1 71 ? 5.144 -0.054 -10.459 1.00 85.75 71 ASN A O 1
ATOM 561 N N . LEU A 1 72 ? 5.929 -0.187 -8.357 1.00 88.62 72 LEU A N 1
ATOM 562 C CA . LEU A 1 72 ? 4.666 0.157 -7.709 1.00 88.62 72 LEU A CA 1
ATOM 563 C C . LEU A 1 72 ? 4.300 1.624 -7.974 1.00 88.62 72 LEU A C 1
ATOM 565 O O . LEU A 1 72 ? 5.012 2.540 -7.563 1.00 88.62 72 LEU A O 1
ATOM 569 N N . LEU A 1 73 ? 3.163 1.845 -8.625 1.00 87.88 73 LEU A N 1
ATOM 570 C CA . LEU A 1 73 ? 2.625 3.172 -8.934 1.00 87.88 73 LEU A CA 1
ATOM 571 C C . LEU A 1 73 ? 1.637 3.653 -7.865 1.00 87.88 73 LEU A C 1
ATOM 573 O O . LEU A 1 73 ? 1.612 4.835 -7.534 1.00 87.88 73 LEU A O 1
ATOM 577 N N . ASP A 1 74 ? 0.827 2.741 -7.323 1.00 88.69 74 ASP A N 1
ATOM 578 C CA . ASP A 1 74 ? -0.111 3.016 -6.232 1.00 88.69 74 ASP A CA 1
ATOM 579 C C . ASP A 1 74 ? -0.327 1.767 -5.371 1.00 88.69 74 ASP A C 1
ATOM 581 O O . ASP A 1 74 ? -0.169 0.642 -5.836 1.00 88.69 74 ASP A O 1
ATOM 585 N N . GLY A 1 75 ? -0.720 1.971 -4.116 1.00 88.12 75 GLY A N 1
ATOM 586 C CA . GLY A 1 75 ? -0.987 0.900 -3.160 1.00 88.12 75 GLY A CA 1
ATOM 587 C C . GLY A 1 75 ? 0.034 0.790 -2.037 1.00 88.12 75 GLY A C 1
ATOM 588 O O . GLY A 1 75 ? -0.128 -0.069 -1.182 1.00 88.12 75 GLY A O 1
ATOM 589 N N . GLN A 1 76 ? 1.032 1.680 -1.971 1.00 90.06 76 GLN A N 1
ATOM 590 C CA . GLN A 1 76 ? 2.092 1.620 -0.957 1.00 90.06 76 GLN A CA 1
ATOM 591 C C . GLN A 1 76 ? 1.541 1.555 0.475 1.00 90.06 76 GLN A C 1
ATOM 593 O O . GLN A 1 76 ? 1.849 0.615 1.191 1.00 90.06 76 GLN A O 1
ATOM 598 N N . HIS A 1 77 ? 0.666 2.485 0.883 1.00 89.62 77 HIS A N 1
ATOM 599 C CA . HIS A 1 77 ? 0.078 2.460 2.234 1.00 89.62 77 HIS A CA 1
ATOM 600 C C . HIS A 1 77 ? -0.743 1.198 2.519 1.00 89.62 77 HIS A C 1
ATOM 602 O O . HIS A 1 77 ? -0.854 0.829 3.679 1.00 89.62 77 HIS A O 1
ATOM 608 N N . ARG A 1 78 ? -1.334 0.574 1.490 1.00 89.62 78 ARG A N 1
ATOM 609 C CA . ARG A 1 78 ? -2.157 -0.638 1.631 1.00 89.62 78 ARG A CA 1
ATOM 610 C C . ARG A 1 78 ? -1.284 -1.883 1.767 1.00 89.62 78 ARG A C 1
ATOM 612 O O . ARG A 1 78 ? -1.587 -2.737 2.580 1.00 89.62 78 ARG A O 1
ATOM 619 N N . LEU A 1 79 ? -0.187 -1.944 1.014 1.00 89.62 79 LEU A N 1
ATOM 620 C CA . LEU A 1 79 ? 0.815 -3.006 1.115 1.00 89.62 79 LEU A CA 1
ATOM 621 C C . LEU A 1 79 ? 1.613 -2.947 2.425 1.00 89.62 79 LEU A C 1
ATOM 623 O O . LEU A 1 79 ? 2.125 -3.964 2.867 1.00 89.62 79 LEU A O 1
ATOM 627 N N . THR A 1 80 ? 1.749 -1.765 3.034 1.00 88.75 80 THR A N 1
ATOM 628 C CA . THR A 1 80 ? 2.435 -1.597 4.329 1.00 88.75 80 THR A CA 1
ATOM 629 C C . THR A 1 80 ? 1.543 -1.912 5.543 1.00 88.75 80 THR A C 1
ATOM 631 O O . THR A 1 80 ? 2.057 -1.952 6.658 1.00 88.75 80 THR A O 1
ATOM 634 N N . ALA A 1 81 ? 0.226 -2.047 5.359 1.00 85.25 81 ALA A N 1
ATOM 635 C CA . ALA A 1 81 ? -0.748 -2.147 6.450 1.00 85.25 81 ALA A CA 1
ATOM 636 C C . ALA A 1 81 ? -0.880 -3.537 7.082 1.00 85.25 81 ALA A C 1
ATOM 638 O O . ALA A 1 81 ? -0.490 -4.534 6.449 1.00 85.25 81 ALA A O 1
#

Radius of gyration: 16.09 Å; chains: 1; bounding box: 29×41×40 Å

pLDDT: mean 79.9, std 14.97, range [37.88, 93.12]